Protein AF-A0A7S2HTP7-F1 (afdb_monomer)

Sequence (151 aa):
MLCAFHVGRRLAAQSKDPNGVSSWPCRTSVMALALAIDVAWGLLVFTRSKYAYNSVHPFTSWMPVLTFLYWRNATVWLRRRYLWLFAYLGRVTLETYILQFHVWMKTTGVNGSPKHLLVWIPNSFFLNFAIASMVYVLLSVRISQATGAIR

Structure (mmCIF, N/CA/C/O backbone):
data_AF-A0A7S2HTP7-F1
#
_entry.id   AF-A0A7S2HTP7-F1
#
loop_
_atom_site.group_PDB
_atom_site.id
_atom_site.type_symbol
_atom_site.label_atom_id
_atom_site.label_alt_id
_atom_site.label_comp_id
_atom_site.label_asym_id
_atom_site.label_entity_id
_atom_site.label_seq_id
_atom_site.pdbx_PDB_ins_code
_atom_site.Cartn_x
_atom_site.Cartn_y
_atom_site.Cartn_z
_atom_site.occupancy
_atom_site.B_iso_or_equiv
_atom_site.auth_seq_id
_atom_site.auth_comp_id
_atom_site.auth_asym_id
_atom_site.auth_atom_id
_atom_site.pdbx_PDB_model_num
ATOM 1 N N . MET A 1 1 ? 1.441 13.227 -18.744 1.00 49.09 1 MET A N 1
ATOM 2 C CA . MET A 1 1 ? 1.031 12.171 -19.708 1.00 49.09 1 MET A CA 1
ATOM 3 C C . MET A 1 1 ? 1.689 12.294 -21.093 1.00 49.09 1 MET A C 1
ATOM 5 O O . MET A 1 1 ? 1.910 11.265 -21.721 1.00 49.09 1 MET A O 1
ATOM 9 N N . LEU A 1 2 ? 2.079 13.492 -21.555 1.00 40.97 2 LEU A N 1
ATOM 10 C CA . LEU A 1 2 ? 2.671 13.714 -22.890 1.00 40.97 2 LEU A CA 1
ATOM 11 C C . LEU A 1 2 ? 4.044 13.037 -23.118 1.00 40.97 2 LEU A C 1
ATOM 13 O O . LEU A 1 2 ? 4.254 12.427 -24.166 1.00 40.97 2 LEU A O 1
ATOM 17 N N . CYS A 1 3 ? 4.946 13.021 -22.127 1.00 47.50 3 CYS A N 1
ATOM 18 C CA . CYS A 1 3 ? 6.264 12.375 -22.275 1.00 47.50 3 CYS A CA 1
ATOM 19 C C . CYS A 1 3 ? 6.173 10.849 -22.464 1.00 47.50 3 CYS A C 1
ATOM 21 O O . CYS A 1 3 ? 6.935 10.256 -23.225 1.00 47.50 3 CYS A O 1
ATOM 23 N N . ALA A 1 4 ? 5.192 10.200 -21.827 1.00 53.41 4 ALA A N 1
ATOM 24 C CA . ALA A 1 4 ? 4.977 8.757 -21.935 1.00 53.41 4 ALA A CA 1
ATOM 25 C C . ALA A 1 4 ? 4.539 8.321 -23.344 1.00 53.41 4 ALA A C 1
ATOM 27 O O . ALA A 1 4 ? 4.884 7.221 -23.789 1.00 53.41 4 ALA A O 1
ATOM 28 N N . PHE A 1 5 ? 3.792 9.188 -24.030 1.00 55.69 5 PHE A N 1
ATOM 29 C CA . PHE A 1 5 ? 3.309 8.978 -25.390 1.00 55.69 5 PHE A CA 1
ATOM 30 C C . PHE A 1 5 ? 4.428 9.147 -26.425 1.00 55.69 5 PHE A C 1
ATOM 32 O O . PHE A 1 5 ? 4.553 8.332 -27.338 1.00 55.69 5 PHE A O 1
ATOM 39 N N . HIS A 1 6 ? 5.301 10.138 -26.228 1.00 59.78 6 HIS A N 1
ATOM 40 C CA . HIS A 1 6 ? 6.444 10.382 -27.107 1.00 59.78 6 HIS A CA 1
ATOM 41 C C . HIS A 1 6 ? 7.491 9.250 -27.031 1.00 59.78 6 HIS A C 1
ATOM 43 O O . HIS A 1 6 ? 7.982 8.792 -28.062 1.00 59.78 6 HIS A O 1
ATOM 49 N N . VAL A 1 7 ? 7.760 8.716 -25.830 1.00 65.31 7 VAL A N 1
ATOM 50 C CA . VAL A 1 7 ? 8.635 7.539 -25.641 1.00 65.31 7 VAL A CA 1
ATOM 51 C C . VAL A 1 7 ? 8.057 6.293 -26.319 1.00 65.31 7 VAL A C 1
ATOM 53 O O . VAL A 1 7 ? 8.790 5.555 -26.969 1.00 65.31 7 VAL A O 1
ATOM 56 N N . GLY A 1 8 ?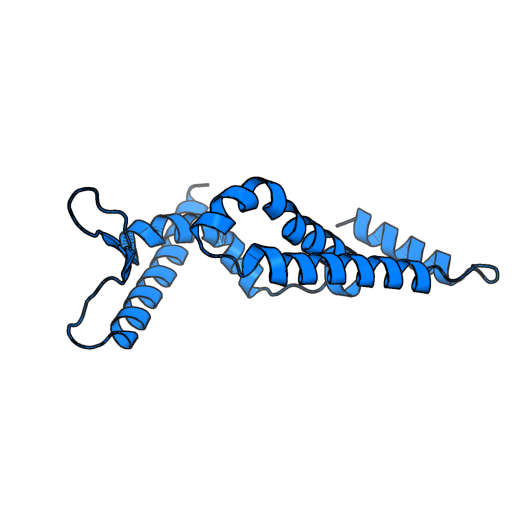 6.739 6.075 -26.234 1.00 63.03 8 GLY A N 1
ATOM 57 C CA . GLY A 1 8 ? 6.081 4.943 -26.897 1.00 63.03 8 GLY A CA 1
ATOM 58 C C . GLY A 1 8 ? 6.233 4.963 -28.422 1.00 63.03 8 GLY A C 1
ATOM 59 O O . GLY A 1 8 ? 6.511 3.924 -29.015 1.00 63.03 8 GLY A O 1
ATOM 60 N N . ARG A 1 9 ? 6.126 6.143 -29.052 1.00 65.19 9 ARG A N 1
ATOM 61 C CA . ARG A 1 9 ? 6.372 6.299 -30.497 1.00 65.19 9 ARG A CA 1
ATOM 62 C C . ARG A 1 9 ? 7.833 6.063 -30.874 1.00 65.19 9 ARG A C 1
ATOM 64 O O . ARG A 1 9 ? 8.082 5.422 -31.886 1.00 65.19 9 ARG A O 1
ATOM 71 N N . ARG A 1 10 ? 8.786 6.539 -30.062 1.00 65.94 10 ARG A N 1
ATOM 72 C CA . ARG A 1 10 ? 10.222 6.302 -30.296 1.00 65.94 10 ARG A CA 1
ATOM 73 C C . ARG A 1 10 ? 10.575 4.817 -30.217 1.00 65.94 10 ARG A C 1
ATOM 75 O O . ARG A 1 10 ? 11.276 4.335 -31.091 1.00 65.94 10 ARG A O 1
ATOM 82 N N . LEU A 1 11 ? 10.028 4.081 -29.247 1.00 67.19 11 LEU A N 1
ATOM 83 C CA . LEU A 1 11 ? 10.228 2.628 -29.144 1.00 67.19 11 LEU A CA 1
ATOM 84 C C . LEU A 1 11 ? 9.600 1.866 -30.323 1.00 67.19 11 LEU A C 1
ATOM 86 O O . LEU A 1 11 ? 10.197 0.917 -30.821 1.00 67.19 11 LEU A O 1
ATOM 90 N N . ALA A 1 12 ? 8.428 2.299 -30.803 1.00 64.69 12 ALA A N 1
ATOM 91 C CA . ALA A 1 12 ? 7.802 1.721 -31.993 1.00 64.69 12 ALA A CA 1
ATOM 92 C C . ALA A 1 12 ? 8.617 1.998 -33.271 1.00 64.69 12 ALA A C 1
ATOM 94 O O . ALA A 1 12 ? 8.799 1.095 -34.084 1.00 64.69 12 ALA A O 1
ATOM 95 N N . ALA A 1 13 ? 9.161 3.211 -33.420 1.00 65.00 13 ALA A N 1
ATOM 96 C CA . ALA A 1 13 ? 10.056 3.569 -34.521 1.00 65.00 13 ALA A CA 1
ATOM 97 C C . ALA A 1 13 ? 11.380 2.783 -34.470 1.00 65.00 13 ALA A C 1
ATOM 99 O O . ALA A 1 13 ? 11.831 2.284 -35.492 1.00 65.00 13 ALA A O 1
ATOM 100 N N . GLN A 1 14 ? 11.945 2.595 -33.274 1.00 66.00 14 GLN A N 1
ATOM 101 C CA . GLN A 1 14 ? 13.184 1.845 -33.045 1.00 66.00 14 GLN A CA 1
ATOM 102 C C . GLN A 1 14 ? 13.018 0.328 -33.263 1.00 66.00 14 GLN A C 1
ATOM 104 O O . GLN A 1 14 ? 13.987 -0.352 -33.571 1.00 66.00 14 GLN A O 1
ATOM 109 N N . SER A 1 15 ? 11.796 -0.212 -33.152 1.00 62.03 15 SER A N 1
ATOM 110 C CA . SER A 1 15 ? 11.501 -1.613 -33.505 1.00 62.03 15 SER A CA 1
ATOM 111 C C . SER A 1 15 ? 11.462 -1.885 -35.014 1.00 62.03 15 SER A C 1
ATOM 113 O O . SER A 1 15 ? 11.497 -3.040 -35.421 1.00 62.03 15 SER A O 1
ATOM 115 N N . LYS A 1 16 ? 11.364 -0.830 -35.837 1.00 64.19 16 LYS A N 1
ATOM 116 C CA . LYS A 1 16 ? 11.255 -0.909 -37.301 1.00 64.19 16 LYS A CA 1
ATOM 117 C C . LYS A 1 16 ? 12.607 -0.818 -38.022 1.00 64.19 16 LYS A C 1
ATOM 119 O O . LYS A 1 16 ? 12.622 -0.838 -39.247 1.00 64.19 16 LYS A O 1
ATOM 124 N N . ASP A 1 17 ? 13.706 -0.677 -37.282 1.00 67.56 17 ASP A N 1
ATOM 125 C CA . ASP A 1 17 ? 15.052 -0.534 -37.836 1.00 67.56 17 ASP A CA 1
ATOM 126 C C . ASP A 1 17 ? 15.605 -1.908 -38.280 1.00 67.56 17 ASP A C 1
ATOM 128 O O . ASP A 1 17 ? 15.787 -2.784 -37.428 1.00 67.56 17 ASP A O 1
ATOM 132 N N . PRO A 1 18 ? 15.858 -2.135 -39.585 1.00 63.03 18 PRO A N 1
ATOM 133 C CA . PRO A 1 18 ? 16.273 -3.437 -40.115 1.00 63.03 18 PRO A CA 1
ATOM 134 C C . PRO A 1 18 ? 17.679 -3.879 -39.672 1.00 63.03 18 PRO A C 1
ATOM 136 O O . PRO A 1 18 ? 17.983 -5.065 -39.760 1.00 63.03 18 PRO A O 1
ATOM 139 N N . ASN A 1 19 ? 18.512 -2.964 -39.156 1.00 68.62 19 ASN A N 1
ATOM 140 C CA . ASN A 1 19 ? 19.864 -3.250 -38.648 1.00 68.62 19 ASN A CA 1
ATOM 141 C C . ASN A 1 19 ? 19.958 -3.190 -37.108 1.00 68.62 19 ASN A C 1
ATOM 143 O O . ASN A 1 19 ? 21.050 -3.214 -36.536 1.00 68.62 19 ASN A O 1
ATOM 147 N N . GLY A 1 20 ? 18.822 -3.075 -36.412 1.00 64.38 20 GLY A N 1
ATOM 148 C CA . GLY A 1 20 ? 18.785 -2.885 -34.966 1.00 64.38 20 GLY A CA 1
ATOM 149 C C . GLY A 1 20 ? 19.062 -4.169 -34.182 1.00 64.38 20 GLY A C 1
ATOM 150 O O . GLY A 1 20 ? 18.227 -5.071 -34.136 1.00 64.38 20 GLY A O 1
ATOM 151 N N . VAL A 1 21 ? 20.192 -4.232 -33.468 1.00 66.62 21 VAL A N 1
ATOM 152 C CA . VAL A 1 21 ? 20.428 -5.261 -32.438 1.00 66.62 21 VAL A CA 1
ATOM 153 C C . VAL A 1 21 ? 19.305 -5.183 -31.398 1.00 66.62 21 VAL A C 1
ATOM 155 O O . VAL A 1 21 ? 19.055 -4.128 -30.808 1.00 66.62 21 VAL A O 1
ATOM 158 N N . SER A 1 22 ? 18.602 -6.295 -31.159 1.00 65.81 22 SER A N 1
ATOM 159 C CA . SER A 1 22 ? 17.473 -6.299 -30.226 1.00 65.81 22 SER A CA 1
ATOM 160 C C . SER A 1 22 ? 17.961 -5.981 -28.801 1.00 65.81 22 SER A C 1
ATOM 162 O O . SER A 1 22 ? 18.716 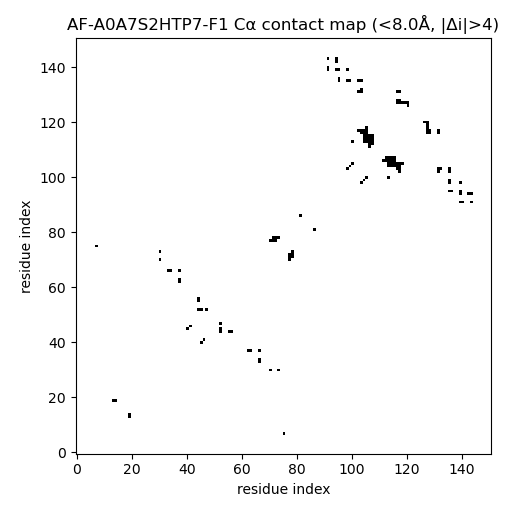-6.736 -28.197 1.00 65.81 22 SER A O 1
ATOM 164 N N . SER A 1 23 ? 17.546 -4.837 -28.246 1.00 69.12 23 SER A N 1
ATOM 165 C CA . SER A 1 23 ? 17.890 -4.437 -26.864 1.00 69.12 23 SER A CA 1
ATOM 166 C C . SER A 1 23 ? 17.003 -5.098 -25.798 1.00 69.12 23 SER A C 1
ATOM 168 O O . SER A 1 23 ? 17.209 -4.910 -24.600 1.00 69.12 23 SER A O 1
ATOM 170 N N . TRP A 1 24 ? 16.010 -5.877 -26.231 1.00 71.25 24 TRP A N 1
ATOM 171 C CA . TRP A 1 24 ? 15.084 -6.631 -25.388 1.00 71.25 24 TRP A CA 1
ATOM 172 C C . TRP A 1 24 ? 15.767 -7.592 -24.405 1.00 71.25 24 TRP A C 1
ATOM 174 O O . TRP A 1 24 ? 15.464 -7.462 -23.221 1.00 71.25 24 TRP A O 1
ATOM 184 N N . PRO A 1 25 ? 16.714 -8.466 -24.811 1.00 80.00 25 PRO A N 1
ATOM 185 C CA . PRO A 1 25 ? 17.409 -9.368 -23.886 1.00 80.00 25 PRO A CA 1
ATOM 186 C C . PRO A 1 25 ? 18.150 -8.632 -22.760 1.00 80.00 25 PRO A C 1
ATOM 188 O O . PRO A 1 25 ? 18.072 -9.039 -21.603 1.00 80.00 25 PRO A O 1
ATOM 191 N N . CYS A 1 26 ? 18.810 -7.512 -23.073 1.00 81.94 26 CYS A N 1
ATOM 192 C CA . CYS A 1 26 ? 19.505 -6.687 -22.080 1.00 81.94 26 CYS A CA 1
ATOM 193 C C . CYS A 1 26 ? 18.522 -6.014 -21.105 1.00 81.94 26 CYS A C 1
ATOM 195 O O . CYS A 1 26 ? 18.735 -5.979 -19.898 1.00 81.94 26 CYS A O 1
ATOM 197 N N . ARG A 1 27 ? 17.382 -5.526 -21.602 1.00 82.38 27 ARG A N 1
ATOM 198 C CA . ARG A 1 27 ? 16.340 -4.952 -20.738 1.00 82.38 27 ARG A CA 1
ATOM 199 C C . ARG A 1 27 ? 15.736 -6.007 -19.814 1.00 82.38 27 ARG A C 1
ATOM 201 O O . ARG A 1 27 ? 15.569 -5.746 -18.627 1.00 82.38 27 ARG A O 1
ATOM 208 N N . THR A 1 28 ? 15.440 -7.198 -20.333 1.00 84.94 28 THR A N 1
ATOM 209 C CA . THR A 1 28 ? 14.875 -8.291 -19.532 1.00 84.94 28 THR A CA 1
ATOM 210 C C . THR A 1 28 ? 15.862 -8.829 -18.504 1.00 84.94 28 THR A C 1
ATOM 212 O O . THR A 1 28 ? 15.441 -9.155 -17.397 1.00 84.94 28 THR A O 1
ATOM 215 N N . SER A 1 29 ? 17.162 -8.878 -18.819 1.00 87.88 29 SER A N 1
ATOM 216 C CA . SER A 1 29 ? 18.177 -9.313 -17.856 1.00 87.88 29 SER A CA 1
ATOM 217 C C . SER A 1 29 ? 18.319 -8.316 -16.705 1.00 87.88 29 SER A C 1
ATOM 219 O O . SER A 1 29 ? 18.310 -8.725 -15.547 1.00 87.88 29 SER A O 1
ATOM 221 N N . VAL A 1 30 ? 18.336 -7.010 -16.993 1.00 89.62 30 VAL A N 1
ATOM 222 C CA . VAL A 1 30 ? 18.358 -5.964 -15.956 1.00 89.62 30 VAL A CA 1
ATOM 223 C C . VAL A 1 30 ? 17.104 -6.027 -15.078 1.00 89.62 30 VAL A C 1
ATOM 225 O O . VAL A 1 30 ? 17.208 -5.933 -13.857 1.00 89.62 30 VAL A O 1
ATOM 228 N N . MET A 1 31 ? 15.925 -6.245 -15.669 1.00 89.12 31 MET A N 1
ATOM 229 C CA . MET A 1 31 ? 14.680 -6.416 -14.910 1.00 89.12 31 MET A CA 1
ATOM 230 C C . MET A 1 31 ? 14.724 -7.642 -13.991 1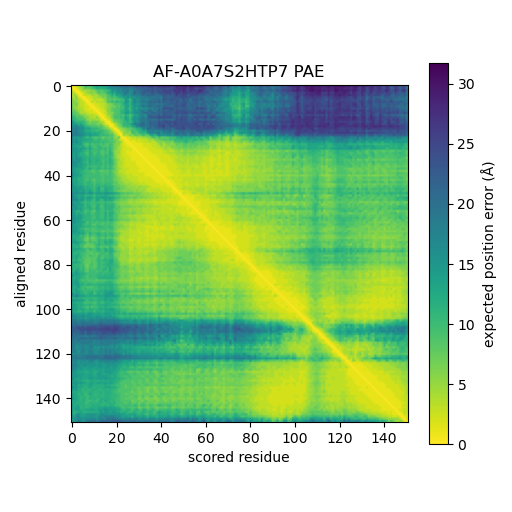.00 89.12 31 MET A C 1
ATOM 232 O O . MET A 1 31 ? 14.346 -7.543 -12.824 1.00 89.12 31 MET A O 1
ATOM 236 N N . ALA A 1 32 ? 15.207 -8.779 -14.496 1.00 91.31 32 ALA A N 1
ATOM 237 C CA . ALA A 1 32 ? 15.333 -10.007 -13.716 1.00 91.31 32 ALA A CA 1
ATOM 238 C C . ALA A 1 32 ? 16.314 -9.842 -12.546 1.00 91.31 32 ALA A C 1
ATOM 240 O O . ALA A 1 32 ? 15.998 -10.240 -11.427 1.00 91.31 32 ALA A O 1
ATOM 241 N N . LEU A 1 33 ? 17.462 -9.197 -12.780 1.00 93.00 33 LEU A N 1
ATOM 242 C CA . LEU A 1 33 ? 18.445 -8.906 -11.735 1.00 93.00 33 LEU A CA 1
ATOM 243 C C . LEU A 1 33 ? 17.878 -7.973 -10.662 1.00 93.00 33 LEU A C 1
ATOM 245 O O . LEU A 1 33 ? 18.014 -8.261 -9.476 1.00 93.00 33 LEU A O 1
ATOM 249 N N . ALA A 1 34 ? 17.196 -6.894 -11.058 1.00 91.19 34 ALA A N 1
ATOM 250 C CA . ALA A 1 34 ? 16.568 -5.972 -10.114 1.00 91.19 34 ALA A CA 1
ATOM 251 C C . ALA A 1 34 ? 15.540 -6.685 -9.220 1.00 91.19 34 ALA A C 1
ATOM 253 O O . ALA A 1 34 ? 15.515 -6.469 -8.011 1.00 91.19 34 ALA A O 1
ATOM 254 N N . LEU A 1 35 ? 14.728 -7.576 -9.798 1.00 92.75 35 LEU A N 1
ATOM 255 C CA . LEU A 1 35 ? 13.765 -8.370 -9.037 1.00 92.75 35 LEU A CA 1
ATOM 256 C C . LEU A 1 35 ? 14.447 -9.388 -8.118 1.00 92.75 35 LEU A C 1
ATOM 258 O O . LEU A 1 35 ? 14.021 -9.551 -6.981 1.00 92.75 35 LEU A O 1
ATOM 262 N N . ALA A 1 36 ? 15.513 -10.049 -8.574 1.00 94.44 36 ALA A N 1
ATOM 263 C CA . ALA A 1 36 ? 16.261 -10.997 -7.753 1.00 94.44 36 ALA A CA 1
ATOM 264 C C . ALA A 1 36 ? 16.893 -10.318 -6.526 1.00 94.44 36 ALA A C 1
ATOM 266 O O . ALA A 1 36 ? 16.830 -10.866 -5.427 1.00 94.44 36 ALA A O 1
ATOM 267 N N . ILE A 1 37 ? 17.446 -9.112 -6.699 1.00 92.88 37 ILE A N 1
ATOM 268 C CA . ILE A 1 37 ? 17.990 -8.300 -5.601 1.00 92.88 37 ILE A CA 1
ATOM 269 C C . ILE A 1 37 ? 16.888 -7.947 -4.596 1.00 92.88 37 ILE A C 1
ATOM 271 O O . ILE A 1 37 ? 17.092 -8.090 -3.393 1.00 92.88 37 ILE A O 1
ATOM 275 N N . ASP A 1 38 ? 15.716 -7.529 -5.074 1.00 93.06 38 ASP A N 1
ATOM 276 C CA . ASP A 1 38 ? 14.580 -7.165 -4.220 1.00 93.06 38 ASP A CA 1
ATOM 277 C C . ASP A 1 38 ? 14.018 -8.368 -3.446 1.00 93.06 38 ASP A C 1
ATOM 279 O O . ASP A 1 38 ? 13.762 -8.284 -2.246 1.00 93.06 38 ASP A O 1
ATOM 283 N N . VAL A 1 39 ? 13.915 -9.528 -4.102 1.00 94.44 39 VAL A N 1
ATOM 284 C CA . VAL A 1 39 ? 13.512 -10.788 -3.462 1.00 94.44 39 VAL A CA 1
ATOM 285 C C . VAL A 1 39 ? 14.535 -11.210 -2.410 1.00 94.44 39 VAL A C 1
ATOM 287 O O . VAL A 1 39 ? 14.150 -11.563 -1.296 1.00 94.44 39 VAL A O 1
ATOM 290 N N . ALA A 1 40 ? 15.833 -11.136 -2.716 1.00 94.12 40 ALA A N 1
ATOM 291 C CA . ALA A 1 40 ? 16.885 -11.424 -1.746 1.00 94.12 40 ALA A CA 1
ATOM 292 C C . ALA A 1 40 ? 16.817 -10.465 -0.550 1.00 94.12 40 ALA A C 1
ATOM 294 O O . ALA A 1 40 ? 16.900 -10.905 0.596 1.00 94.12 40 ALA A O 1
ATOM 295 N N . TRP A 1 41 ? 16.593 -9.171 -0.792 1.00 93.69 41 TRP A N 1
ATOM 296 C CA . TRP A 1 41 ? 16.375 -8.189 0.267 1.00 93.69 41 TRP A CA 1
ATOM 297 C C . TRP A 1 41 ? 15.156 -8.544 1.129 1.00 93.69 41 TRP A C 1
ATOM 299 O O . TRP A 1 41 ? 15.258 -8.564 2.355 1.00 93.69 41 TRP A O 1
ATOM 309 N N . GLY A 1 42 ? 14.025 -8.906 0.518 1.00 92.75 42 GLY A N 1
ATOM 310 C CA . GLY A 1 42 ? 12.829 -9.341 1.239 1.00 92.75 42 GLY A CA 1
ATOM 311 C C . GLY A 1 42 ? 13.096 -10.572 2.109 1.00 92.75 42 GLY A C 1
ATOM 312 O O . GLY A 1 42 ? 12.745 -10.602 3.287 1.00 92.75 42 GLY A O 1
ATOM 313 N N . LEU A 1 43 ? 13.802 -11.567 1.580 1.00 93.25 43 LEU A N 1
ATOM 314 C CA . LEU A 1 43 ? 14.119 -12.783 2.327 1.00 93.25 43 LEU A CA 1
ATOM 315 C C . LEU A 1 43 ? 15.152 -12.565 3.438 1.00 93.25 43 LEU A C 1
ATOM 317 O O . LEU A 1 43 ? 15.081 -13.255 4.451 1.00 93.25 43 LEU A O 1
ATOM 321 N N . LEU A 1 44 ? 16.096 -11.635 3.275 1.00 91.19 44 LEU A N 1
ATOM 322 C CA . LEU A 1 44 ? 17.207 -11.435 4.214 1.00 91.19 44 LEU A CA 1
ATOM 323 C C . LEU A 1 44 ? 16.979 -10.310 5.225 1.00 91.19 44 LEU A C 1
ATOM 325 O O . LEU A 1 44 ? 17.561 -10.356 6.310 1.00 91.19 44 LEU A O 1
ATOM 329 N N . VAL A 1 45 ? 16.195 -9.290 4.877 1.00 91.00 45 VAL A N 1
ATOM 330 C CA . VAL A 1 45 ? 15.969 -8.091 5.699 1.00 91.00 45 VAL A CA 1
ATOM 331 C C . VAL A 1 45 ? 14.556 -8.078 6.265 1.00 91.00 45 VAL A C 1
ATOM 333 O O . VAL A 1 45 ? 14.396 -7.903 7.470 1.00 91.00 45 VAL A O 1
ATOM 336 N N . PHE A 1 46 ? 13.530 -8.308 5.443 1.00 87.94 46 PHE A N 1
ATOM 337 C CA . PHE A 1 46 ? 12.134 -8.204 5.889 1.00 87.94 46 PHE A CA 1
ATOM 338 C C . PHE A 1 46 ? 11.709 -9.345 6.831 1.00 87.94 46 PHE A C 1
ATOM 340 O O . PHE A 1 46 ? 10.863 -9.146 7.697 1.00 87.94 46 PHE A O 1
ATOM 347 N N . THR A 1 47 ? 12.334 -10.519 6.729 1.00 91.19 47 THR A N 1
ATOM 348 C CA . THR A 1 47 ? 12.081 -11.671 7.622 1.00 91.19 47 THR A CA 1
ATOM 349 C C . THR A 1 47 ? 12.763 -11.560 8.992 1.00 91.19 47 THR A C 1
ATOM 351 O O . THR A 1 47 ? 12.598 -12.438 9.842 1.00 91.19 47 THR A O 1
ATOM 354 N N . ARG A 1 48 ? 13.557 -10.508 9.231 1.00 90.94 48 ARG A N 1
ATOM 355 C CA . ARG A 1 48 ? 14.281 -10.320 10.494 1.00 90.94 48 ARG A CA 1
ATOM 356 C C . ARG A 1 48 ? 13.322 -10.029 11.648 1.00 90.94 48 ARG A C 1
ATOM 358 O O . ARG A 1 48 ? 12.210 -9.538 11.467 1.00 90.94 48 ARG A O 1
ATOM 365 N N . SER A 1 49 ? 13.787 -10.283 12.873 1.00 92.75 49 SER A N 1
ATOM 366 C CA . SER A 1 49 ? 13.048 -9.889 14.075 1.00 92.75 49 SER A CA 1
ATOM 367 C C . SER A 1 49 ? 12.838 -8.371 14.103 1.00 92.75 49 SER A C 1
ATOM 369 O O . SER A 1 49 ? 13.680 -7.608 13.633 1.00 92.75 49 SER A O 1
ATOM 371 N N . LYS A 1 50 ? 11.725 -7.919 14.694 1.00 87.31 50 LYS A N 1
ATOM 372 C CA . LYS A 1 50 ? 11.316 -6.502 14.713 1.00 87.31 50 LYS A CA 1
ATOM 373 C C . LYS A 1 50 ? 12.445 -5.539 15.102 1.00 87.31 50 LYS A C 1
ATOM 375 O O . LYS A 1 50 ? 12.610 -4.500 14.473 1.00 87.31 50 LYS A O 1
ATOM 380 N N . TYR A 1 51 ? 13.218 -5.876 16.134 1.00 91.56 51 TYR A N 1
ATOM 381 C CA . TYR A 1 51 ? 14.306 -5.025 16.618 1.00 91.56 51 TYR A CA 1
ATOM 382 C C . TYR A 1 51 ? 15.471 -4.944 15.627 1.00 91.56 51 TYR A C 1
ATOM 384 O O . TYR A 1 51 ? 15.972 -3.853 15.370 1.00 91.56 51 TYR A O 1
ATOM 392 N N . ALA A 1 52 ? 15.856 -6.076 15.032 1.00 90.88 52 ALA A N 1
ATOM 393 C CA . ALA A 1 52 ? 16.909 -6.125 14.022 1.00 90.88 52 ALA A CA 1
ATOM 394 C C . ALA A 1 52 ? 16.474 -5.473 12.700 1.00 90.88 52 ALA A C 1
ATOM 396 O O . ALA A 1 52 ? 17.281 -4.836 12.037 1.00 90.88 52 ALA A O 1
ATOM 397 N N . TYR A 1 53 ? 15.199 -5.590 12.326 1.00 91.19 53 TYR A N 1
ATOM 398 C CA . TYR A 1 53 ? 14.643 -4.892 11.170 1.00 91.19 53 TYR A CA 1
ATOM 399 C C . TYR A 1 53 ? 14.647 -3.374 11.377 1.00 91.19 53 TYR A C 1
ATOM 401 O O . TYR A 1 53 ? 15.091 -2.635 10.505 1.00 91.19 53 TYR A O 1
ATOM 409 N N . ASN A 1 54 ? 14.209 -2.897 12.545 1.00 91.94 54 ASN A N 1
ATOM 410 C CA . ASN A 1 54 ? 14.107 -1.465 12.825 1.00 91.94 54 ASN A CA 1
ATOM 411 C C . ASN A 1 54 ? 15.455 -0.728 12.777 1.00 91.94 54 ASN A C 1
ATOM 413 O O . ASN A 1 54 ? 15.464 0.462 12.471 1.00 91.94 54 ASN A O 1
ATOM 417 N N . SER A 1 55 ? 16.577 -1.399 13.054 1.00 93.38 55 SER A N 1
ATOM 418 C CA . SER A 1 55 ? 17.903 -0.774 12.961 1.00 93.38 55 SER A CA 1
ATOM 419 C C . SER A 1 55 ? 18.380 -0.595 11.517 1.00 93.38 55 SER A C 1
ATOM 421 O O . SER A 1 55 ? 19.059 0.383 11.217 1.00 93.38 55 SER A O 1
ATOM 423 N N . VAL A 1 56 ? 18.012 -1.507 10.611 1.00 92.00 56 VAL A N 1
ATOM 424 C CA . VAL A 1 56 ? 18.483 -1.507 9.212 1.00 92.00 56 VAL A CA 1
ATOM 425 C C . VAL A 1 56 ? 17.462 -0.945 8.219 1.00 92.00 56 VAL A C 1
ATOM 427 O O . VAL A 1 56 ? 17.832 -0.512 7.125 1.00 92.00 56 VAL A O 1
ATOM 430 N N . HIS A 1 57 ? 16.176 -0.936 8.576 1.00 89.94 57 HIS A N 1
ATOM 431 C CA . HIS A 1 57 ? 15.088 -0.473 7.717 1.00 89.94 57 HIS A CA 1
ATOM 432 C C . HIS A 1 57 ? 15.282 0.964 7.206 1.00 89.94 57 HIS A C 1
ATOM 434 O O . HIS A 1 57 ? 15.117 1.159 6.002 1.00 89.94 57 HIS A O 1
ATOM 440 N N . PRO A 1 58 ? 15.691 1.959 8.025 1.00 92.44 58 PRO A N 1
ATOM 441 C CA . PRO A 1 58 ? 15.880 3.330 7.543 1.00 92.44 58 PRO A CA 1
ATOM 442 C C . PRO A 1 58 ? 16.853 3.438 6.362 1.00 92.44 58 PRO A C 1
ATOM 444 O O . PRO A 1 58 ? 16.665 4.271 5.481 1.00 92.44 58 PRO A O 1
ATOM 447 N N . PHE A 1 59 ? 17.861 2.565 6.314 1.00 91.56 59 PHE A N 1
ATOM 448 C CA . PHE A 1 59 ? 18.900 2.581 5.283 1.00 91.56 59 PHE A CA 1
ATOM 449 C C . PHE A 1 59 ? 18.553 1.754 4.048 1.00 91.56 59 PHE A C 1
ATOM 451 O O . PHE A 1 59 ? 19.172 1.931 3.003 1.00 91.56 59 PHE A O 1
ATOM 458 N N . THR A 1 60 ? 17.592 0.837 4.157 1.00 92.12 60 THR A N 1
ATOM 459 C CA . THR A 1 60 ? 17.311 -0.154 3.109 1.00 92.12 60 THR A CA 1
ATOM 460 C C . THR A 1 60 ? 15.885 -0.082 2.553 1.00 92.12 60 THR A C 1
ATOM 462 O O . THR A 1 60 ? 15.595 -0.678 1.519 1.00 92.12 60 THR A O 1
ATOM 465 N N . SER A 1 61 ? 15.004 0.710 3.173 1.00 89.88 61 SER A N 1
ATOM 466 C CA . SER A 1 61 ? 13.595 0.891 2.789 1.00 89.88 61 SER A CA 1
ATOM 467 C C . SER A 1 61 ? 13.377 1.510 1.409 1.00 89.88 61 SER A C 1
ATOM 469 O O . SER A 1 61 ? 12.320 1.321 0.809 1.00 89.88 61 SER A O 1
ATOM 471 N N . TRP A 1 62 ? 14.361 2.237 0.880 1.00 91.69 62 TRP A N 1
ATOM 472 C CA . TRP A 1 62 ? 14.282 2.828 -0.454 1.00 91.69 62 TRP A CA 1
ATOM 473 C C . TRP A 1 62 ? 14.353 1.773 -1.563 1.00 91.69 62 TRP A C 1
ATOM 475 O O . TRP A 1 62 ? 13.853 2.028 -2.660 1.00 91.69 62 TRP A O 1
ATOM 485 N N . MET A 1 63 ? 14.933 0.592 -1.298 1.00 89.94 63 MET A N 1
ATOM 486 C CA . MET A 1 63 ? 15.128 -0.434 -2.327 1.00 89.94 63 MET A CA 1
ATOM 487 C C . MET A 1 63 ? 13.794 -0.940 -2.904 1.00 89.94 63 MET A C 1
ATOM 489 O O . MET A 1 63 ? 13.602 -0.760 -4.109 1.00 89.94 63 MET A O 1
ATOM 493 N N . PRO A 1 64 ? 12.815 -1.422 -2.103 1.00 90.44 64 PRO A N 1
ATOM 494 C CA . PRO A 1 64 ? 11.510 -1.836 -2.635 1.00 90.44 64 PRO A CA 1
ATOM 495 C C . PRO A 1 64 ? 10.770 -0.730 -3.388 1.00 90.44 64 PRO A C 1
ATOM 497 O O . PRO A 1 64 ? 10.088 -0.984 -4.383 1.00 90.44 64 PRO A O 1
ATOM 500 N N . VAL A 1 65 ? 10.917 0.520 -2.940 1.00 91.25 65 VAL A N 1
ATOM 501 C CA . VAL A 1 65 ? 10.274 1.679 -3.573 1.00 91.25 65 VAL A CA 1
ATOM 502 C C . VAL A 1 65 ? 10.844 1.914 -4.973 1.00 91.25 65 VAL A C 1
ATOM 504 O O . VAL A 1 65 ? 10.079 2.093 -5.925 1.00 91.25 65 VAL A O 1
ATOM 507 N N . LEU A 1 66 ? 12.172 1.878 -5.126 1.00 91.50 66 LEU A N 1
ATOM 508 C CA . LEU A 1 66 ? 12.811 2.032 -6.433 1.00 91.50 66 LEU A CA 1
ATOM 509 C C . LEU A 1 66 ? 12.533 0.842 -7.349 1.00 91.50 66 LEU A C 1
ATOM 511 O O . LEU A 1 66 ? 12.235 1.058 -8.525 1.00 91.50 66 LEU A O 1
ATOM 515 N N . THR A 1 67 ? 12.559 -0.384 -6.822 1.00 91.38 67 THR A N 1
ATOM 516 C CA . THR A 1 67 ? 12.189 -1.586 -7.578 1.00 91.38 67 THR A CA 1
ATOM 517 C C . THR A 1 67 ? 10.770 -1.448 -8.126 1.00 91.38 67 THR A C 1
ATOM 519 O O . THR A 1 67 ? 10.557 -1.593 -9.333 1.00 91.38 67 THR A O 1
ATOM 522 N N . PHE A 1 68 ? 9.801 -1.082 -7.281 1.00 90.38 68 PHE A N 1
ATOM 523 C CA . PHE A 1 68 ? 8.421 -0.856 -7.708 1.00 90.38 68 PHE A CA 1
ATOM 524 C C . PHE A 1 68 ? 8.322 0.236 -8.780 1.00 90.38 68 PHE A C 1
ATOM 526 O O . PHE A 1 68 ? 7.669 0.032 -9.808 1.00 90.38 68 PHE A O 1
ATOM 533 N N . LEU A 1 69 ? 8.986 1.380 -8.584 1.00 90.69 69 LEU A N 1
ATOM 534 C CA . LEU A 1 69 ? 8.953 2.490 -9.537 1.00 90.69 69 LEU A CA 1
ATOM 535 C C . LEU A 1 69 ? 9.565 2.101 -10.890 1.00 90.69 69 LEU A C 1
ATOM 537 O O . LEU A 1 69 ? 9.013 2.448 -11.940 1.00 90.69 69 LEU A O 1
ATOM 541 N N . TYR A 1 70 ? 10.671 1.359 -10.874 1.00 90.38 70 TYR A N 1
ATOM 542 C CA . TYR A 1 70 ? 11.317 0.838 -12.072 1.00 90.38 70 TYR A CA 1
ATOM 543 C C . TYR A 1 70 ? 10.391 -0.128 -12.819 1.00 90.38 70 TYR A C 1
ATOM 545 O O . TYR A 1 70 ? 10.062 0.112 -13.983 1.00 90.38 70 TYR A O 1
ATOM 553 N N . TRP A 1 71 ? 9.876 -1.155 -12.138 1.00 89.00 71 TRP A N 1
ATOM 554 C CA . TRP A 1 71 ? 8.967 -2.144 -12.726 1.00 89.00 71 TRP A CA 1
ATOM 555 C C . TRP A 1 71 ? 7.699 -1.507 -13.287 1.00 89.00 71 TRP A C 1
ATOM 557 O O . TRP A 1 71 ? 7.280 -1.810 -14.407 1.00 89.00 71 TRP A O 1
ATOM 567 N N . ARG A 1 72 ? 7.127 -0.542 -12.562 1.00 87.94 72 ARG A N 1
ATOM 568 C CA . ARG A 1 72 ? 5.951 0.219 -12.993 1.00 87.94 72 ARG A CA 1
ATOM 569 C C . ARG A 1 72 ? 6.157 0.928 -14.333 1.00 87.94 72 ARG A C 1
ATOM 571 O O . ARG A 1 72 ? 5.195 1.088 -15.089 1.00 87.94 72 ARG A O 1
ATOM 578 N N . ASN A 1 73 ? 7.388 1.346 -14.622 1.00 88.31 73 ASN A N 1
ATOM 579 C CA . ASN A 1 73 ? 7.764 2.077 -15.831 1.00 88.31 73 ASN A CA 1
ATOM 580 C C . ASN A 1 73 ? 8.484 1.218 -16.883 1.00 88.31 73 ASN A C 1
ATOM 582 O O . ASN A 1 73 ? 8.704 1.703 -17.993 1.00 88.31 73 ASN A O 1
ATOM 586 N N . ALA A 1 74 ? 8.801 -0.043 -16.576 1.00 85.31 74 ALA A N 1
ATOM 587 C CA . ALA A 1 74 ? 9.573 -0.923 -17.450 1.00 85.31 74 ALA A CA 1
ATOM 588 C C . ALA A 1 74 ? 8.864 -1.230 -18.780 1.00 85.31 74 ALA A C 1
ATOM 590 O O . ALA A 1 74 ? 9.507 -1.337 -19.823 1.00 85.31 74 ALA A O 1
ATOM 591 N N . THR A 1 75 ? 7.530 -1.324 -18.773 1.00 83.62 75 THR A N 1
ATOM 592 C CA . THR A 1 75 ? 6.737 -1.535 -19.991 1.00 83.62 75 THR A CA 1
ATOM 593 C C . THR A 1 75 ? 5.576 -0.552 -20.097 1.00 83.62 75 THR A C 1
ATOM 595 O O . THR A 1 75 ? 4.994 -0.097 -19.108 1.00 83.62 75 THR A O 1
ATOM 598 N N . VAL A 1 76 ? 5.185 -0.238 -21.338 1.00 82.25 76 VAL A N 1
ATOM 599 C CA . VAL A 1 76 ? 4.013 0.611 -21.614 1.00 82.25 76 VAL A CA 1
ATOM 600 C C . VAL A 1 76 ? 2.734 -0.018 -21.054 1.00 82.25 76 VAL A C 1
ATOM 602 O O . VAL A 1 76 ? 1.845 0.705 -20.604 1.00 82.25 76 VAL A O 1
ATOM 605 N N . TRP A 1 77 ? 2.657 -1.350 -21.060 1.00 83.81 77 TRP A N 1
ATOM 606 C CA . TRP A 1 77 ? 1.528 -2.111 -20.538 1.00 83.81 77 TRP A CA 1
ATOM 607 C C . TRP A 1 77 ? 1.363 -1.926 -19.031 1.00 83.81 77 TRP A C 1
ATOM 609 O O . TRP A 1 77 ? 0.269 -1.558 -18.597 1.00 83.81 77 TRP A O 1
ATOM 619 N N . LEU A 1 78 ? 2.441 -2.097 -18.249 1.00 84.19 78 LEU A N 1
ATOM 620 C CA . LEU A 1 78 ? 2.378 -1.928 -16.794 1.00 84.19 78 LEU A CA 1
ATOM 621 C C . LEU A 1 78 ? 1.965 -0.495 -16.476 1.00 84.19 78 LEU A C 1
ATOM 623 O O . LEU A 1 78 ? 0.947 -0.288 -15.828 1.00 84.19 78 LEU A O 1
ATOM 627 N N . ARG A 1 79 ? 2.649 0.494 -17.051 1.00 87.56 79 ARG A N 1
ATOM 628 C CA . ARG A 1 79 ? 2.384 1.919 -16.814 1.00 87.56 79 ARG A CA 1
ATOM 629 C C . ARG A 1 79 ? 0.930 2.351 -17.052 1.00 87.56 79 ARG A C 1
ATOM 631 O O . ARG A 1 79 ? 0.466 3.279 -16.391 1.00 87.56 79 ARG A O 1
ATOM 638 N N . ARG A 1 80 ? 0.211 1.711 -17.982 1.00 87.19 80 ARG A N 1
ATOM 639 C CA . ARG A 1 80 ? -1.186 2.049 -18.320 1.00 87.19 80 ARG A CA 1
ATOM 640 C C . ARG A 1 80 ? -2.217 1.419 -17.386 1.00 87.19 80 ARG A C 1
ATOM 642 O O . ARG A 1 80 ? -3.278 2.001 -17.197 1.00 87.19 80 ARG A O 1
ATOM 649 N N . ARG A 1 81 ? -1.934 0.253 -16.806 1.00 88.62 81 ARG A N 1
ATOM 650 C CA . ARG A 1 81 ? -2.896 -0.482 -15.969 1.00 88.62 81 ARG A CA 1
ATOM 651 C C . ARG A 1 81 ? -2.736 -0.095 -14.517 1.00 88.62 81 ARG A C 1
ATOM 653 O O . ARG A 1 81 ? -1.638 -0.211 -13.999 1.00 88.62 81 ARG A O 1
ATOM 660 N N . TYR A 1 82 ? -3.782 0.341 -13.842 1.00 90.00 82 TYR A N 1
ATOM 661 C CA . TYR A 1 82 ? -3.759 0.552 -12.396 1.00 90.00 82 TYR A CA 1
ATOM 662 C C . TYR A 1 82 ? -5.076 0.069 -11.806 1.00 90.00 82 TYR A C 1
ATOM 664 O O . TYR A 1 82 ? -6.090 0.007 -12.499 1.00 90.00 82 TYR A O 1
ATOM 672 N N . LEU A 1 83 ? -5.055 -0.284 -10.527 1.00 91.50 83 LEU A N 1
ATOM 673 C CA . LEU A 1 83 ? -6.270 -0.645 -9.816 1.00 91.50 83 LEU A CA 1
ATOM 674 C C . LEU A 1 83 ? -6.943 0.637 -9.336 1.00 91.50 83 LEU A C 1
ATOM 676 O O . LEU A 1 83 ? -6.367 1.395 -8.553 1.00 91.50 83 LEU A O 1
ATOM 680 N N . TRP A 1 84 ? -8.166 0.869 -9.812 1.00 92.19 84 TRP A N 1
ATOM 681 C CA . TRP A 1 84 ? -8.961 2.031 -9.416 1.00 92.19 84 TRP A CA 1
ATOM 682 C C . TRP A 1 84 ? -9.162 2.089 -7.898 1.00 92.19 84 TRP A C 1
ATOM 684 O O . TRP A 1 84 ? -9.070 3.165 -7.318 1.00 92.19 84 TRP A O 1
ATOM 694 N N . LEU A 1 85 ? -9.318 0.930 -7.247 1.00 90.06 85 LEU A N 1
ATOM 695 C CA . LEU A 1 85 ? -9.447 0.831 -5.795 1.00 90.06 85 LEU A CA 1
ATOM 696 C C . LEU A 1 85 ? -8.262 1.469 -5.057 1.00 90.06 85 LEU A C 1
ATOM 698 O O . LEU A 1 85 ? -8.473 2.294 -4.177 1.00 90.06 85 LEU A O 1
ATOM 702 N N . PHE A 1 86 ? -7.019 1.146 -5.431 1.00 88.75 86 PHE A N 1
ATOM 703 C CA . PHE A 1 86 ? -5.843 1.743 -4.788 1.00 88.75 86 PHE A CA 1
ATOM 704 C C . PHE A 1 86 ? -5.704 3.233 -5.101 1.00 88.75 86 PHE A C 1
ATOM 706 O O . PHE A 1 86 ? -5.272 3.998 -4.243 1.00 88.75 86 PHE A O 1
ATOM 713 N N . ALA A 1 87 ? -6.117 3.669 -6.294 1.00 90.75 87 ALA A N 1
ATOM 714 C CA . ALA A 1 87 ? -6.161 5.091 -6.619 1.00 90.75 87 ALA A CA 1
ATOM 715 C C . ALA A 1 87 ? -7.208 5.844 -5.779 1.00 90.75 87 ALA A C 1
ATOM 717 O O . ALA A 1 87 ? -6.964 6.980 -5.385 1.00 90.75 87 ALA A O 1
ATOM 718 N N . TYR A 1 88 ? -8.353 5.219 -5.496 1.00 90.06 88 TYR A N 1
ATOM 719 C CA . TYR A 1 88 ? -9.392 5.776 -4.635 1.00 90.06 88 TYR A CA 1
ATOM 720 C C . TYR A 1 88 ? -8.955 5.804 -3.169 1.00 90.06 88 TYR A C 1
ATOM 722 O O . TYR A 1 88 ? -9.000 6.863 -2.549 1.00 90.06 88 TYR A O 1
ATOM 730 N N . LEU A 1 89 ? -8.445 4.684 -2.643 1.00 89.50 89 LEU A N 1
ATOM 731 C CA . LEU A 1 89 ? -7.898 4.610 -1.285 1.00 89.50 89 LEU A CA 1
ATOM 732 C C . LEU A 1 89 ? -6.787 5.640 -1.083 1.00 89.50 89 LEU A C 1
ATOM 734 O O . LEU A 1 89 ? -6.794 6.330 -0.073 1.00 89.50 89 LEU A O 1
ATOM 738 N N . GLY A 1 90 ? -5.922 5.819 -2.091 1.00 89.06 90 GLY A N 1
ATOM 739 C CA . GLY A 1 90 ? -4.898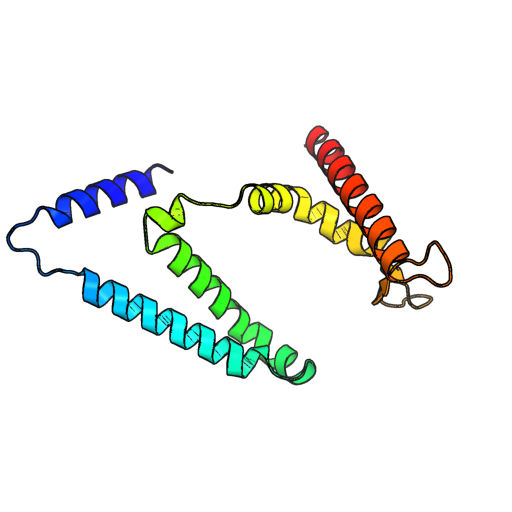 6.864 -2.168 1.00 89.06 90 GLY A CA 1
ATOM 740 C C . GLY A 1 90 ? -5.406 8.268 -1.813 1.00 89.06 90 GLY A C 1
ATOM 741 O O . GLY A 1 90 ? -4.711 9.017 -1.130 1.00 89.06 90 GLY A O 1
ATOM 742 N N . ARG A 1 91 ? -6.633 8.607 -2.232 1.00 89.56 91 ARG A N 1
ATOM 743 C CA . ARG A 1 91 ? -7.246 9.930 -2.018 1.00 89.56 91 ARG A CA 1
ATOM 744 C C . ARG A 1 91 ? -7.739 10.158 -0.593 1.00 89.56 91 ARG A C 1
ATOM 746 O O . ARG A 1 91 ? -7.803 11.306 -0.188 1.00 89.56 91 ARG A O 1
ATOM 753 N N . VAL A 1 92 ? -8.075 9.089 0.128 1.00 92.69 92 VAL A N 1
ATOM 754 C CA . VAL A 1 92 ? -8.601 9.134 1.505 1.00 92.69 92 VAL A CA 1
ATOM 755 C C . VAL A 1 92 ? -7.553 8.695 2.540 1.00 92.69 92 VAL A C 1
ATOM 757 O O . VAL A 1 92 ? -7.881 8.450 3.701 1.00 92.69 92 VAL A O 1
ATOM 760 N N . THR A 1 93 ? -6.290 8.513 2.123 1.00 92.81 93 THR A N 1
ATOM 761 C CA . THR A 1 93 ? -5.226 7.935 2.971 1.00 92.81 93 THR A CA 1
ATOM 762 C C . THR A 1 93 ? -4.909 8.782 4.194 1.00 92.81 93 THR A C 1
ATOM 764 O O . THR A 1 93 ? -4.611 8.237 5.252 1.00 92.81 93 THR A O 1
ATOM 767 N N . LEU A 1 94 ? -4.971 10.107 4.068 1.00 90.75 94 LEU A N 1
ATOM 768 C CA . LEU A 1 94 ? -4.624 11.008 5.159 1.00 90.75 94 LEU A CA 1
ATOM 769 C C . LEU A 1 94 ? -5.670 10.938 6.277 1.00 90.75 94 LEU A C 1
ATOM 771 O O . LEU A 1 94 ? -5.329 10.797 7.451 1.00 90.75 94 LEU A O 1
ATOM 775 N N . GLU A 1 95 ? -6.946 10.991 5.903 1.00 91.94 95 GLU A N 1
ATOM 776 C CA . GLU A 1 95 ? -8.067 10.939 6.836 1.00 91.94 95 GLU A CA 1
ATOM 777 C C . GLU A 1 95 ? -8.158 9.561 7.492 1.00 91.94 95 GLU A C 1
ATOM 779 O O . GLU A 1 95 ? -8.278 9.468 8.713 1.00 91.94 95 GLU A O 1
ATOM 784 N N . THR A 1 96 ? -8.027 8.492 6.698 1.00 91.75 96 THR A N 1
ATOM 785 C CA . THR A 1 96 ? -7.974 7.115 7.215 1.00 91.75 96 THR A CA 1
ATOM 786 C C . THR A 1 96 ? -6.812 6.932 8.200 1.00 91.75 96 THR A C 1
ATOM 788 O O . THR A 1 96 ? -7.027 6.419 9.295 1.00 91.75 96 THR A O 1
ATOM 791 N N . TYR A 1 97 ? -5.607 7.429 7.892 1.00 90.69 97 TYR A N 1
ATOM 792 C CA . TYR A 1 97 ? -4.445 7.335 8.786 1.00 90.69 97 TYR A CA 1
ATOM 793 C C . TYR A 1 97 ? -4.696 7.964 10.163 1.00 90.69 97 TYR A C 1
ATOM 795 O O . TYR A 1 97 ? -4.411 7.348 11.189 1.00 90.69 97 TYR A O 1
ATOM 803 N N . ILE A 1 98 ? -5.268 9.169 10.206 1.00 90.38 98 ILE A N 1
ATOM 804 C CA . ILE A 1 98 ? -5.565 9.851 11.473 1.00 90.38 98 ILE A CA 1
ATOM 805 C C . ILE A 1 98 ? -6.688 9.116 12.221 1.00 90.38 98 ILE A C 1
ATOM 807 O O . ILE A 1 98 ? -6.567 8.824 13.413 1.00 90.38 98 ILE A O 1
ATOM 811 N N . LEU A 1 99 ? -7.769 8.753 11.525 1.00 91.19 99 LEU A N 1
ATOM 812 C CA . LEU A 1 99 ? -8.930 8.088 12.127 1.00 91.19 99 LEU A CA 1
ATOM 813 C C . LEU A 1 99 ? -8.632 6.677 12.630 1.00 91.19 99 LEU A C 1
ATOM 815 O O . LEU A 1 99 ? -9.315 6.203 13.540 1.00 91.19 99 LEU A O 1
ATOM 819 N N . GLN A 1 100 ? -7.596 6.021 12.108 1.00 91.19 100 GLN A N 1
ATOM 820 C CA . GLN A 1 100 ? -7.137 4.730 12.606 1.00 91.19 100 GLN A CA 1
ATOM 821 C C . GLN A 1 100 ? -6.874 4.787 14.121 1.00 91.19 100 GLN A C 1
ATOM 823 O O . GLN A 1 100 ? -7.273 3.884 14.859 1.00 91.19 100 GLN A O 1
ATOM 828 N N . PHE A 1 101 ? -6.247 5.867 14.598 1.00 87.88 101 PHE A N 1
ATOM 829 C CA . PHE A 1 101 ? -5.896 6.047 16.008 1.00 87.88 101 PHE A CA 1
ATOM 830 C C . PHE A 1 101 ? -7.074 6.481 16.886 1.00 87.88 101 PHE A C 1
ATOM 832 O O . PHE A 1 101 ? -7.074 6.179 18.076 1.00 87.88 101 PHE A O 1
ATOM 839 N N . HIS A 1 102 ? -8.065 7.169 16.316 1.00 85.81 102 HIS A N 1
ATOM 840 C CA . HIS A 1 102 ? -9.181 7.749 17.071 1.00 85.81 102 HIS A CA 1
ATOM 841 C C . HIS A 1 102 ? -10.441 6.878 17.097 1.00 85.81 102 HIS A C 1
ATOM 843 O O . HIS A 1 102 ? -11.196 6.933 18.063 1.00 85.81 102 HIS A O 1
ATOM 849 N N . VAL A 1 103 ? -10.685 6.098 16.041 1.00 87.69 103 VAL A N 1
ATOM 850 C CA . VAL A 1 103 ? -11.942 5.354 15.848 1.00 87.69 103 VAL A CA 1
ATOM 851 C C . VAL A 1 103 ? -11.719 3.845 15.841 1.00 87.69 103 VAL A C 1
ATOM 853 O O . VAL A 1 103 ? -12.536 3.100 16.375 1.00 87.69 103 VAL A O 1
ATOM 856 N N . TRP A 1 104 ? -10.632 3.370 15.229 1.00 89.12 104 TRP A N 1
ATOM 857 C CA . TRP A 1 104 ? -10.437 1.934 15.007 1.00 89.12 104 TRP A CA 1
ATOM 858 C C . TRP A 1 104 ? -9.696 1.236 16.157 1.00 89.12 104 TRP A C 1
ATOM 860 O O . TRP A 1 104 ? -9.985 0.078 16.478 1.00 89.12 104 TRP A O 1
ATOM 870 N N . MET A 1 105 ? -8.761 1.937 16.806 1.00 87.38 105 MET A N 1
ATOM 871 C CA . MET A 1 105 ? -7.911 1.374 17.855 1.00 87.38 105 MET A CA 1
ATOM 872 C C . MET A 1 105 ? -8.263 1.895 19.254 1.00 87.38 105 MET A C 1
ATOM 874 O O . MET A 1 105 ? -8.581 3.061 19.461 1.00 87.38 105 MET A O 1
ATOM 878 N N . LYS A 1 106 ? -8.150 1.008 20.242 1.00 83.12 106 LYS A N 1
ATOM 879 C CA . LYS A 1 106 ? -8.270 1.274 21.675 1.00 83.12 106 LYS A CA 1
ATOM 880 C C . LYS A 1 106 ? -6.907 1.641 22.264 1.00 83.12 106 LYS A C 1
ATOM 882 O O . LYS A 1 106 ? -5.912 0.949 22.026 1.00 83.12 106 LYS A O 1
ATOM 887 N N . THR A 1 107 ? -6.889 2.679 23.103 1.00 77.38 107 THR A N 1
ATOM 888 C CA . THR A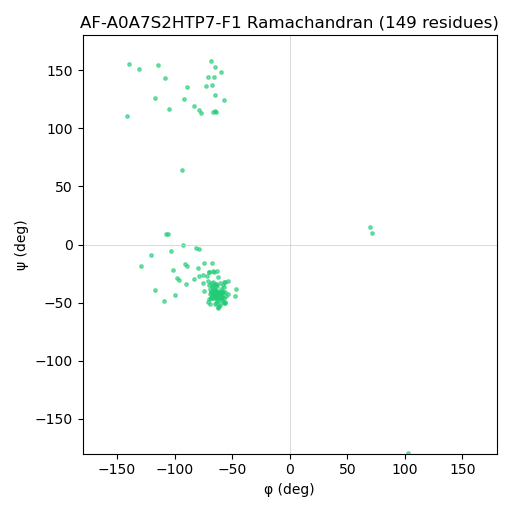 1 107 ? -5.720 3.042 23.916 1.00 77.38 107 THR A CA 1
ATOM 889 C C . THR A 1 107 ? -5.499 2.064 25.075 1.00 77.38 107 THR A C 1
ATOM 891 O O . THR A 1 107 ? -6.442 1.662 25.765 1.00 77.38 107 THR A O 1
ATOM 894 N N . THR A 1 108 ? -4.245 1.676 25.305 1.00 67.50 108 THR A N 1
ATOM 895 C CA . THR A 1 108 ? -3.849 0.782 26.401 1.00 67.50 108 THR A CA 1
ATOM 896 C C . THR A 1 108 ? -3.424 1.602 27.627 1.00 67.50 108 THR A C 1
ATOM 898 O O . THR A 1 108 ? -2.261 1.573 28.020 1.00 67.50 108 THR A O 1
ATOM 901 N N . GLY A 1 109 ? -4.362 2.359 28.210 1.00 74.19 109 GLY A N 1
ATOM 902 C CA . GLY A 1 109 ? -4.171 3.144 29.442 1.00 74.19 109 GLY A CA 1
ATOM 903 C C . GLY A 1 109 ? -3.985 4.654 29.239 1.00 74.19 109 GLY A C 1
ATOM 904 O O . GLY A 1 109 ? -4.021 5.161 28.117 1.00 74.19 109 GLY A O 1
ATOM 905 N N . VAL A 1 110 ? -3.790 5.383 30.344 1.00 64.38 110 VAL A N 1
ATOM 906 C CA . VAL A 1 110 ? -3.475 6.823 30.328 1.00 64.38 110 VAL A CA 1
ATOM 907 C C . VAL A 1 110 ? -2.079 6.980 29.710 1.00 64.38 110 VAL A C 1
ATOM 909 O O . VAL A 1 110 ? -1.107 6.475 30.261 1.00 64.38 110 VAL A O 1
ATOM 912 N N . ASN A 1 111 ? -1.988 7.615 28.536 1.00 68.25 111 ASN A N 1
ATOM 913 C CA . ASN A 1 111 ? -0.780 7.737 27.693 1.00 68.25 111 ASN A CA 1
ATOM 914 C C . ASN A 1 111 ? -0.291 6.443 27.008 1.00 68.25 111 ASN A C 1
ATOM 916 O O . ASN A 1 111 ? 0.831 6.390 26.499 1.00 68.25 111 ASN A O 1
ATOM 920 N N . GLY A 1 112 ? -1.115 5.394 26.958 1.00 68.06 112 GLY A N 1
ATOM 921 C CA . GLY A 1 112 ? -0.783 4.173 26.226 1.00 68.06 112 GLY A CA 1
ATOM 922 C C . GLY A 1 112 ? -0.815 4.379 24.711 1.00 68.06 112 GLY A C 1
ATOM 923 O O . GLY A 1 112 ? -1.672 5.084 24.185 1.00 68.06 112 GLY A O 1
ATOM 924 N N . SER A 1 113 ? 0.087 3.726 23.972 1.00 72.56 113 SER A N 1
ATOM 925 C CA . SER A 1 113 ? -0.060 3.678 22.514 1.00 72.56 113 SER A CA 1
ATOM 926 C C . SER A 1 113 ? -1.291 2.833 22.156 1.00 72.56 113 SER A C 1
ATOM 928 O O . SER A 1 113 ? -1.470 1.758 22.740 1.00 72.56 113 SER A O 1
ATOM 930 N N . PRO A 1 114 ? -2.118 3.261 21.194 1.00 77.00 114 PRO A N 1
ATOM 931 C CA . PRO A 1 114 ? -3.232 2.463 20.700 1.00 77.00 114 PRO A CA 1
ATOM 932 C C . PRO A 1 114 ? -2.703 1.200 20.015 1.00 77.00 114 PRO A C 1
ATOM 934 O O . PRO A 1 114 ? -1.973 1.270 19.026 1.00 77.00 114 PRO A O 1
ATOM 937 N N . LYS A 1 115 ? -3.013 0.038 20.597 1.00 75.06 115 LYS A N 1
ATOM 938 C CA . LYS A 1 115 ? -2.476 -1.267 20.163 1.00 75.06 115 LYS A CA 1
ATOM 939 C C . LYS A 1 115 ? -3.548 -2.326 19.931 1.00 75.06 115 LYS A C 1
ATOM 941 O O . LYS A 1 115 ? -3.265 -3.328 19.282 1.00 75.06 115 LYS A O 1
ATOM 946 N N . HIS A 1 116 ? -4.752 -2.134 20.466 1.00 77.69 116 HIS A N 1
ATOM 947 C CA . HIS A 1 116 ? -5.819 -3.131 20.402 1.00 77.69 116 HIS A CA 1
ATOM 948 C C . HIS A 1 116 ? -6.988 -2.633 19.565 1.00 77.69 116 HIS A C 1
ATOM 950 O O . HIS A 1 116 ? -7.207 -1.434 19.452 1.00 77.69 116 HIS A O 1
ATOM 956 N N . LEU A 1 117 ? -7.752 -3.560 18.996 1.00 81.88 117 LEU A N 1
ATOM 957 C CA . LEU A 1 117 ? -9.000 -3.251 18.307 1.00 81.88 117 LEU A CA 1
ATOM 958 C C . LEU A 1 117 ? -10.043 -2.717 19.303 1.00 81.88 117 LEU A C 1
ATOM 960 O O . LEU A 1 117 ? -10.106 -3.176 20.449 1.00 81.88 117 LEU A O 1
ATOM 964 N N . LEU A 1 118 ? -10.873 -1.770 18.866 1.00 83.62 118 LEU A N 1
ATOM 965 C CA . LEU A 1 118 ? -12.010 -1.299 19.652 1.00 83.62 118 LEU A CA 1
ATOM 966 C C . LEU A 1 118 ? -13.048 -2.424 19.846 1.00 83.62 118 LEU A C 1
ATOM 968 O O . LEU A 1 118 ? -13.481 -3.057 18.885 1.00 83.62 118 LEU A O 1
ATOM 972 N N . VAL A 1 119 ? -13.450 -2.671 21.097 1.00 84.88 119 VAL A N 1
ATOM 973 C CA . VAL A 1 119 ? -14.420 -3.717 21.464 1.00 84.88 119 VAL A CA 1
ATOM 974 C C . VAL A 1 119 ? -15.758 -3.061 21.783 1.00 84.88 119 VAL A C 1
ATOM 976 O O . VAL A 1 119 ? -15.856 -2.299 22.740 1.00 84.88 119 VAL A O 1
ATOM 979 N N . TRP A 1 120 ? -16.768 -3.375 20.979 1.00 81.06 120 TRP A N 1
ATOM 980 C CA . TRP A 1 120 ? -18.150 -2.915 21.107 1.00 81.06 120 TRP A CA 1
ATOM 981 C C . TRP A 1 120 ? -19.021 -3.992 21.758 1.00 81.06 120 TRP A C 1
ATOM 983 O O . TRP A 1 120 ? -19.817 -3.696 22.642 1.00 81.06 120 TRP A O 1
ATOM 993 N N . ILE A 1 121 ? -18.850 -5.251 21.339 1.00 85.81 121 ILE A N 1
ATOM 994 C CA . ILE A 1 121 ? -19.615 -6.405 21.827 1.00 85.81 121 ILE A CA 1
ATOM 995 C C . ILE A 1 121 ? -18.656 -7.387 22.516 1.00 85.81 121 ILE A C 1
ATOM 997 O O . ILE A 1 121 ? -17.663 -7.792 21.903 1.00 85.81 121 ILE A O 1
ATOM 1001 N N . PRO A 1 122 ? -18.905 -7.800 23.771 1.00 83.69 122 PRO A N 1
ATOM 1002 C CA . PRO A 1 122 ? -18.067 -8.797 24.431 1.00 83.69 122 PRO A CA 1
ATOM 1003 C C . PRO A 1 122 ? -18.162 -10.163 23.717 1.00 83.69 122 PRO A C 1
ATOM 1005 O O . PRO A 1 122 ? -19.170 -10.481 23.096 1.00 83.69 122 PRO A O 1
ATOM 1008 N N . ASN A 1 123 ? -17.114 -10.989 23.808 1.00 84.50 123 ASN A N 1
ATOM 1009 C CA . ASN A 1 123 ? -17.053 -12.378 23.305 1.00 84.50 123 ASN A CA 1
ATOM 1010 C C . ASN A 1 123 ? -16.999 -12.636 21.782 1.00 84.50 123 ASN A C 1
ATOM 1012 O O . ASN A 1 123 ? -17.049 -13.797 21.383 1.00 84.50 123 ASN A O 1
ATOM 1016 N N . SER A 1 124 ? -16.815 -11.639 20.904 1.00 86.94 124 SER A N 1
ATOM 1017 C CA . SER A 1 124 ? -16.594 -11.929 19.468 1.00 86.94 124 SER A CA 1
ATOM 1018 C C . SER A 1 124 ? -15.557 -11.026 18.790 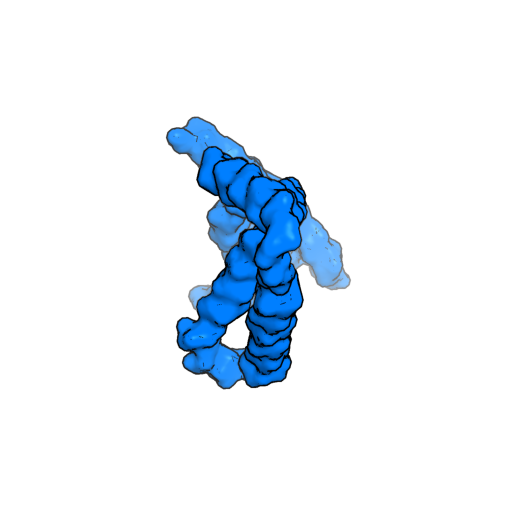1.00 86.94 124 SER A C 1
ATOM 1020 O O . SER A 1 124 ? -15.778 -9.845 18.550 1.00 86.94 124 SER A O 1
ATOM 1022 N N . PHE A 1 125 ? -14.396 -11.575 18.423 1.00 87.62 125 PHE A N 1
ATOM 1023 C CA . PHE A 1 125 ? -13.332 -10.793 17.776 1.00 87.62 125 PHE A CA 1
ATOM 1024 C C . PHE A 1 125 ? -13.706 -10.346 16.352 1.00 87.62 125 PHE A C 1
ATOM 1026 O O . PHE A 1 125 ? -13.630 -9.161 16.033 1.00 87.62 125 PHE A O 1
ATOM 1033 N N . PHE A 1 126 ? -14.152 -11.278 15.504 1.00 90.06 126 PHE A N 1
ATOM 1034 C CA . PHE A 1 126 ? -14.437 -10.996 14.091 1.00 90.06 126 PHE A CA 1
ATOM 1035 C C . PHE A 1 126 ? -15.580 -10.001 13.893 1.00 90.06 126 PHE A C 1
ATOM 1037 O O . PHE A 1 126 ? -15.522 -9.173 12.988 1.00 90.06 126 PHE A O 1
ATOM 1044 N N . LEU A 1 127 ? -16.594 -10.045 14.759 1.00 90.44 127 LEU A N 1
ATOM 1045 C CA . LEU A 1 127 ? -17.718 -9.118 14.695 1.00 90.44 127 LEU A CA 1
ATOM 1046 C C . LEU A 1 127 ? -17.276 -7.695 15.057 1.00 90.44 127 LEU A C 1
ATOM 1048 O O . LEU A 1 127 ? -17.575 -6.756 14.324 1.00 90.44 127 LEU A O 1
ATOM 1052 N N . ASN A 1 128 ? -16.495 -7.542 16.133 1.00 90.94 128 ASN A N 1
ATOM 1053 C CA . ASN A 1 128 ? -15.889 -6.256 16.477 1.00 90.94 128 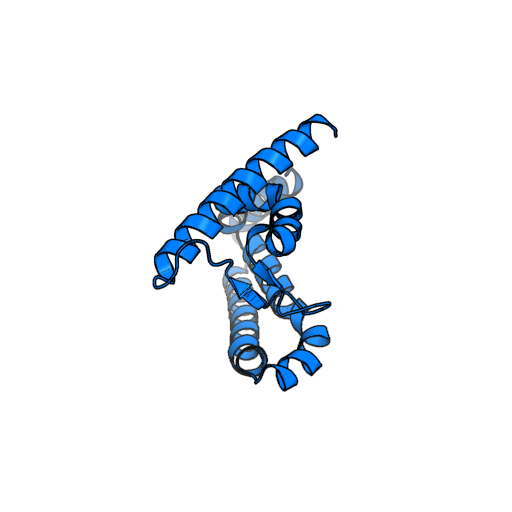ASN A CA 1
ATOM 1054 C C . ASN A 1 128 ? -14.989 -5.743 15.350 1.00 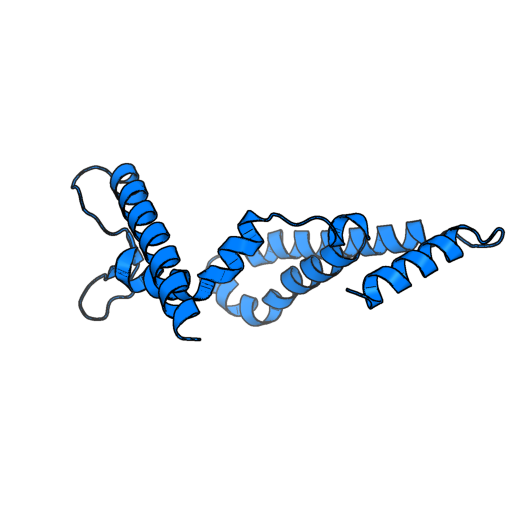90.94 128 ASN A C 1
ATOM 1056 O O . ASN A 1 128 ? -15.037 -4.562 15.028 1.00 90.94 128 ASN A O 1
ATOM 1060 N N . PHE A 1 129 ? -14.215 -6.622 14.707 1.00 91.00 129 PHE A N 1
ATOM 1061 C CA . PHE A 1 129 ? -13.363 -6.245 13.579 1.00 91.00 129 PHE A CA 1
ATOM 1062 C C . PHE A 1 129 ? -14.186 -5.751 12.389 1.00 91.00 129 PHE A C 1
ATOM 1064 O O . PHE A 1 129 ? -13.867 -4.705 11.822 1.00 91.00 129 PHE A O 1
ATOM 1071 N N . ALA A 1 130 ? -15.260 -6.459 12.038 1.00 92.62 130 ALA A N 1
ATOM 1072 C CA . ALA A 1 130 ? -16.149 -6.076 10.949 1.00 92.62 130 ALA A CA 1
ATOM 1073 C C . ALA A 1 130 ? -16.851 -4.739 11.233 1.00 92.62 130 ALA A C 1
ATOM 1075 O O . ALA A 1 130 ? -16.808 -3.841 10.393 1.00 92.62 130 ALA A O 1
ATOM 1076 N N . ILE A 1 131 ? -17.436 -4.576 12.424 1.00 91.75 131 ILE A N 1
ATOM 1077 C CA . ILE A 1 131 ? -18.153 -3.354 12.820 1.00 91.75 131 ILE A CA 1
ATOM 1078 C C . ILE A 1 131 ? -17.191 -2.168 12.904 1.00 91.75 131 ILE A C 1
ATOM 1080 O O . ILE A 1 131 ? -17.439 -1.138 12.278 1.00 91.75 131 ILE A O 1
ATOM 1084 N N . ALA A 1 132 ? -16.071 -2.314 13.619 1.00 91.25 132 ALA A N 1
ATOM 1085 C CA . ALA A 1 132 ? -15.094 -1.242 13.772 1.00 91.25 132 ALA A CA 1
ATOM 1086 C C . ALA A 1 132 ? -14.526 -0.810 12.416 1.00 91.25 132 ALA A C 1
ATOM 1088 O O . ALA A 1 132 ? -14.409 0.385 12.165 1.00 91.25 132 ALA A O 1
ATOM 1089 N N . SER A 1 133 ? -14.225 -1.757 11.520 1.00 91.75 133 SER A N 1
ATOM 1090 C CA . SER A 1 133 ? -13.714 -1.447 10.178 1.00 91.75 133 SER A CA 1
ATOM 1091 C C . SER A 1 133 ? -14.779 -0.801 9.288 1.00 91.75 133 SER A C 1
ATOM 1093 O O . SER A 1 133 ? -14.465 0.134 8.556 1.00 91.75 133 SER A O 1
ATOM 1095 N N . MET A 1 134 ? -16.039 -1.240 9.378 1.00 92.88 134 MET A N 1
ATOM 1096 C CA . MET A 1 134 ? -17.156 -0.639 8.643 1.00 92.88 134 MET A CA 1
ATOM 1097 C C . MET A 1 134 ? -17.361 0.824 9.050 1.00 92.88 134 MET A C 1
ATOM 1099 O O . MET A 1 134 ? -17.355 1.713 8.199 1.00 92.88 134 MET A O 1
ATOM 1103 N N . VAL A 1 135 ? -17.486 1.086 10.355 1.00 92.44 135 VAL A N 1
ATOM 1104 C CA . VAL A 1 135 ? -17.654 2.443 10.898 1.00 92.44 135 VAL A CA 1
ATOM 1105 C C . VAL A 1 135 ? -16.457 3.321 10.530 1.00 92.44 135 VAL A C 1
ATOM 1107 O O . VAL A 1 135 ? -16.635 4.438 10.047 1.00 92.44 135 VAL A O 1
ATOM 1110 N N . TYR A 1 136 ? -15.242 2.796 10.687 1.00 92.88 136 TYR A N 1
ATOM 1111 C CA . TYR A 1 136 ? -14.001 3.484 10.343 1.00 92.88 136 TYR A CA 1
ATOM 1112 C C . TYR A 1 136 ? -13.932 3.900 8.865 1.00 92.88 136 TYR A C 1
ATOM 1114 O O . TYR A 1 136 ? -13.651 5.065 8.572 1.00 92.88 136 TYR A O 1
ATOM 1122 N N . VAL A 1 137 ? -14.214 2.991 7.925 1.00 92.44 137 VAL A N 1
ATOM 1123 C CA . VAL A 1 137 ? -14.156 3.295 6.484 1.00 92.44 137 VAL A CA 1
ATOM 1124 C C . VAL A 1 137 ? -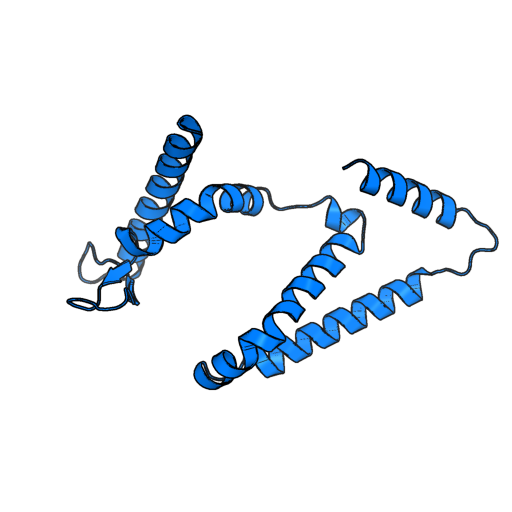15.237 4.304 6.094 1.00 92.44 137 VAL A C 1
ATOM 1126 O O . VAL A 1 137 ? -14.943 5.256 5.370 1.00 92.44 137 VAL A O 1
ATOM 1129 N N . LEU A 1 138 ? -16.463 4.149 6.606 1.00 93.94 138 LEU A N 1
ATOM 1130 C CA . LEU A 1 138 ? -17.559 5.083 6.329 1.00 93.94 138 LEU A CA 1
ATOM 1131 C C . LEU A 1 138 ? -17.235 6.495 6.825 1.00 93.94 138 LEU A C 1
ATOM 1133 O O . LEU A 1 138 ? -17.370 7.454 6.063 1.00 93.94 138 LEU A O 1
ATOM 1137 N N . LEU A 1 139 ? -16.768 6.627 8.069 1.00 93.12 139 LEU A N 1
ATOM 1138 C CA . LEU A 1 139 ? -16.372 7.920 8.628 1.00 93.12 139 LEU A CA 1
ATOM 1139 C C . LEU A 1 139 ? -15.218 8.543 7.845 1.00 93.12 139 LEU A C 1
ATOM 1141 O O . LEU A 1 139 ? -15.270 9.730 7.538 1.00 93.12 139 LEU A O 1
ATOM 1145 N N . SER A 1 140 ? -14.226 7.745 7.450 1.00 92.88 140 SER A N 1
ATOM 1146 C CA . SER A 1 140 ? -13.084 8.241 6.679 1.00 92.88 140 SER A CA 1
ATOM 1147 C C . SER A 1 140 ? -13.495 8.809 5.321 1.00 92.88 140 SER A C 1
ATOM 1149 O O . SER A 1 140 ? -13.046 9.890 4.943 1.00 92.88 140 SER A O 1
ATOM 1151 N N . VAL A 1 141 ? -14.399 8.134 4.602 1.00 93.00 141 VAL A N 1
ATOM 1152 C CA . VAL A 1 141 ? -14.915 8.633 3.317 1.00 93.00 141 VAL A CA 1
ATOM 1153 C C . VAL A 1 141 ? -15.735 9.910 3.508 1.00 93.00 141 VAL A C 1
ATOM 1155 O O . VAL A 1 141 ? -15.580 10.855 2.735 1.00 93.00 141 VAL A O 1
ATOM 1158 N N . ARG A 1 142 ? -16.586 9.971 4.539 1.00 93.38 142 ARG A N 1
ATOM 1159 C CA . ARG A 1 142 ? -17.408 11.158 4.828 1.00 93.38 142 ARG A CA 1
ATOM 1160 C C . ARG A 1 142 ? -16.563 12.366 5.214 1.00 93.38 142 ARG A C 1
ATOM 1162 O O . ARG A 1 142 ? -16.811 13.458 4.713 1.00 93.38 142 ARG A O 1
ATOM 1169 N N . ILE A 1 143 ? -15.559 12.164 6.062 1.00 92.31 143 ILE A N 1
ATOM 1170 C CA . ILE A 1 143 ? -14.643 13.228 6.480 1.00 92.31 143 ILE A CA 1
ATOM 1171 C C . ILE A 1 143 ? -13.821 13.705 5.285 1.00 92.31 143 ILE A C 1
ATOM 1173 O O . ILE A 1 143 ? -13.758 14.905 5.059 1.00 92.31 143 ILE A O 1
ATOM 1177 N N . SER A 1 144 ? -13.297 12.800 4.453 1.00 92.38 144 SER A N 1
ATOM 1178 C CA . SER A 1 144 ? -12.563 13.192 3.243 1.00 92.38 144 SER A CA 1
ATOM 1179 C C . SER A 1 144 ? -13.423 14.015 2.270 1.00 92.38 144 SER A C 1
ATOM 1181 O O . SER A 1 144 ? -12.949 14.999 1.706 1.00 92.38 144 SER A O 1
ATOM 1183 N N . GLN A 1 145 ? -14.715 13.690 2.121 1.00 92.00 145 GLN A N 1
ATOM 1184 C CA . GLN A 1 145 ? -15.656 14.508 1.340 1.00 92.00 145 GLN A CA 1
ATOM 1185 C C . GLN A 1 145 ? -15.874 15.897 1.957 1.00 92.00 145 GLN A C 1
ATOM 1187 O O . GLN A 1 145 ? -15.864 16.889 1.232 1.00 92.00 145 GLN A O 1
ATOM 1192 N N . ALA A 1 146 ? -16.049 15.975 3.279 1.00 92.81 146 ALA A N 1
ATOM 1193 C CA . ALA A 1 146 ? -16.233 17.240 3.985 1.00 92.81 146 ALA A CA 1
ATOM 1194 C C . ALA A 1 146 ? -14.979 18.128 3.905 1.00 92.81 146 ALA A C 1
ATOM 1196 O O . ALA A 1 146 ? -15.079 19.308 3.581 1.00 92.81 146 ALA A O 1
ATOM 1197 N N . THR A 1 147 ? -13.791 17.561 4.122 1.00 91.75 147 THR A N 1
ATOM 1198 C CA . THR A 1 147 ? -12.509 18.265 3.984 1.00 91.75 147 THR A CA 1
ATOM 1199 C C . THR A 1 147 ? -12.267 18.703 2.541 1.00 91.75 147 THR A C 1
ATOM 1201 O O . THR A 1 147 ? -11.801 19.815 2.309 1.00 91.75 147 THR A O 1
ATOM 1204 N N . GLY A 1 148 ? -12.635 17.872 1.563 1.00 87.50 148 GLY A N 1
ATOM 1205 C CA . GLY A 1 148 ? -12.552 18.213 0.145 1.00 87.50 148 GLY A CA 1
ATOM 1206 C C . GLY A 1 148 ? -13.481 19.351 -0.285 1.00 87.50 148 GLY A C 1
ATOM 1207 O O . GLY A 1 148 ? -13.177 20.008 -1.270 1.00 87.50 148 GLY A O 1
ATOM 1208 N N . ALA A 1 149 ? -14.577 19.608 0.438 1.00 90.38 149 ALA A N 1
ATOM 1209 C CA . ALA A 1 149 ? -15.471 20.738 0.170 1.00 90.38 149 ALA A CA 1
ATOM 1210 C C . ALA A 1 149 ? -14.947 22.078 0.721 1.00 90.38 149 ALA A C 1
ATOM 1212 O O . ALA A 1 149 ? -15.396 23.134 0.286 1.00 90.38 149 ALA A O 1
ATOM 1213 N N . ILE A 1 150 ? -14.027 22.037 1.691 1.00 88.50 150 ILE A N 1
ATOM 1214 C CA . ILE A 1 150 ? -13.431 23.226 2.326 1.00 88.50 150 ILE A CA 1
ATOM 1215 C C . ILE A 1 150 ? -12.151 23.672 1.590 1.00 88.50 150 ILE A C 1
ATOM 1217 O O . ILE A 1 150 ? -11.684 24.793 1.782 1.00 88.50 150 ILE A O 1
ATOM 1221 N N . ARG A 1 151 ? -11.575 22.797 0.762 1.00 66.25 151 ARG A N 1
ATOM 1222 C CA . ARG A 1 151 ? -10.323 23.010 0.031 1.00 66.25 151 ARG A CA 1
ATOM 1223 C C . ARG A 1 151 ? -10.557 23.556 -1.373 1.00 66.25 151 ARG A C 1
ATOM 1225 O O . ARG A 1 151 ? -9.730 24.394 -1.792 1.00 66.25 151 ARG A O 1
#

Organism: NCBI:txid1333877

Radius of gyration: 22.82 Å; Cα contacts (8 Å, |Δi|>4): 78; chains: 1; bounding box: 40×36×70 Å

Solvent-accessible surface area (backbone atoms only — not comparable to full-atom values): 8793 Å² total; per-residue (Å²): 117,68,68,64,54,53,52,52,52,50,54,57,56,60,69,68,46,93,85,56,77,78,62,60,65,62,52,52,50,53,52,51,51,54,51,50,53,49,51,50,44,44,66,68,46,68,70,42,57,70,72,66,28,65,73,49,39,85,83,50,58,61,52,64,54,50,51,50,55,48,57,41,62,72,39,76,68,49,58,71,61,77,62,65,65,61,58,51,51,60,76,37,43,70,47,40,60,58,42,42,63,73,62,33,28,29,61,64,58,93,91,33,68,64,78,41,73,40,79,84,54,87,97,41,70,68,59,24,52,50,51,35,50,50,54,40,52,53,50,22,54,52,48,41,53,56,54,59,72,78,107

Foldseek 3Di:
DVVLVVVVVVVVVQVPDPPDDDCVVVLVVVLVVLVVVVVVCCVPQVPDDPVSNVVCCVVCVVSVVVNVVCVCSSDPVSVPDDDVVVVVCVLLVVLLVVLCQVQFFDAPDDPGRGDHGDDDDPPDDVVSNVVSVVVSVVVSVVVSVVVVVVD

pLDDT: mean 84.09, std 11.46, range [40.97, 94.44]

InterPro domains:
  IPR012419 Cas1p, 10 TM acyl transferase domain [PF07779] (29-150)

Mean predicted aligned error: 9.41 Å

Secondary structure (DSSP, 8-state):
-HHHHHHHHHHHHHTT-TT----HHHHHHHHHHHHHHHHHHIIIIITS-HHHHHHHHHHHTHHHHHHHHHHHHHSHHHHH---HHHHHHHHTHHHHHHHIIIIIEEE-STT--EEEE--SSTT-HHHHHHHHHHHHHHHHHHHHHHHHHH-